Protein AF-A0A953FLJ9-F1 (afdb_monomer_lite)

Radius of gyration: 16.28 Å; chains: 1; bounding box: 47×28×42 Å

Sequence (81 aa):
GYAFGGGFLFGYSTYLAAHYAIHMFKPPKNFLSILWKHHNLHHYVGDDGAFGVSSPFWDHVFGTMPPDPKRRAAERTPGLL

Foldseek 3Di:
DVVVVVVVVVVVVVLVVLVVCLVPHDQDPDPSSVLNVLVVVCVVVDPQASPDNPDSVVCVVVVRRDDDPVVVVCVVDPPDD

pLDDT: mean 90.16, std 13.72, range [53.38, 98.56]

Secondary structure (DSSP, 8-state):
-HHHHHHHHHHHHHHHHHHHHHHHSPPPSSTTHHHHHHHHHHHHHGGGS---SS-SHHHHHTT-PPPPHHHHHHHH-TT--

Structure (mmCIF, N/CA/C/O backbone):
data_AF-A0A953FLJ9-F1
#
_entry.id   AF-A0A953FLJ9-F1
#
loop_
_atom_site.group_PDB
_atom_site.id
_atom_site.type_symbol
_atom_site.label_atom_id
_atom_site.label_alt_id
_atom_site.label_comp_id
_atom_site.label_asym_id
_atom_site.label_entity_id
_atom_site.label_seq_id
_atom_site.pdbx_PDB_ins_code
_atom_site.Cartn_x
_atom_site.Cartn_y
_atom_site.Cartn_z
_atom_site.occupancy
_atom_site.B_iso_or_equiv
_atom_site.auth_seq_id
_atom_site.auth_comp_id
_atom_site.auth_asym_id
_atom_site.auth_atom_id
_atom_site.pdbx_PDB_model_num
ATOM 1 N N . GLY A 1 1 ? 9.418 -6.715 -23.245 1.00 80.88 1 GLY A N 1
ATOM 2 C CA . GLY A 1 1 ? 9.622 -5.285 -23.555 1.00 80.88 1 GLY A CA 1
ATOM 3 C C . GLY A 1 1 ? 9.946 -4.527 -22.283 1.00 80.88 1 GLY A C 1
ATOM 4 O O . GLY A 1 1 ? 9.275 -4.745 -21.282 1.00 80.88 1 GLY A O 1
ATOM 5 N N . TYR A 1 2 ? 10.970 -3.673 -22.307 1.00 93.19 2 TYR A N 1
ATOM 6 C CA . TYR A 1 2 ? 11.505 -2.999 -21.115 1.00 93.19 2 TYR A CA 1
ATOM 7 C C . TYR A 1 2 ? 10.488 -2.121 -20.372 1.00 93.19 2 TYR A C 1
ATOM 9 O O . TYR A 1 2 ? 10.515 -2.085 -19.148 1.00 93.19 2 TYR A O 1
ATOM 17 N N . ALA A 1 3 ? 9.549 -1.487 -21.081 1.00 96.62 3 ALA A N 1
ATOM 18 C CA . ALA A 1 3 ? 8.511 -0.657 -20.464 1.00 96.62 3 ALA A CA 1
ATOM 19 C C . ALA A 1 3 ? 7.587 -1.457 -19.528 1.00 96.62 3 ALA A C 1
ATOM 21 O O . ALA A 1 3 ? 7.347 -1.042 -18.399 1.00 96.62 3 ALA A O 1
ATOM 22 N N . PHE A 1 4 ? 7.122 -2.633 -19.966 1.00 97.00 4 PHE A N 1
ATOM 23 C CA . PHE A 1 4 ? 6.298 -3.510 -19.129 1.00 97.00 4 PHE A CA 1
ATOM 24 C C . PHE A 1 4 ? 7.072 -3.994 -17.899 1.00 97.00 4 PHE A C 1
ATOM 26 O O . PHE A 1 4 ? 6.578 -3.882 -16.782 1.00 97.00 4 PHE A O 1
ATOM 33 N N . GLY A 1 5 ? 8.305 -4.477 -18.094 1.00 98.12 5 GLY A N 1
ATOM 34 C CA . GLY A 1 5 ? 9.141 -4.959 -16.990 1.00 98.12 5 GLY A CA 1
ATOM 35 C C . GLY A 1 5 ? 9.460 -3.861 -15.972 1.00 98.12 5 GLY A C 1
ATOM 36 O O . GLY A 1 5 ? 9.300 -4.069 -14.773 1.00 98.12 5 GLY A O 1
ATOM 37 N N . GLY A 1 6 ? 9.838 -2.671 -16.445 1.00 98.31 6 GLY A N 1
ATOM 38 C CA . GLY A 1 6 ? 10.094 -1.514 -15.587 1.00 98.31 6 GLY A CA 1
ATOM 39 C C . GLY A 1 6 ? 8.846 -1.059 -14.829 1.00 98.31 6 GLY A C 1
ATOM 40 O O . GLY A 1 6 ? 8.911 -0.853 -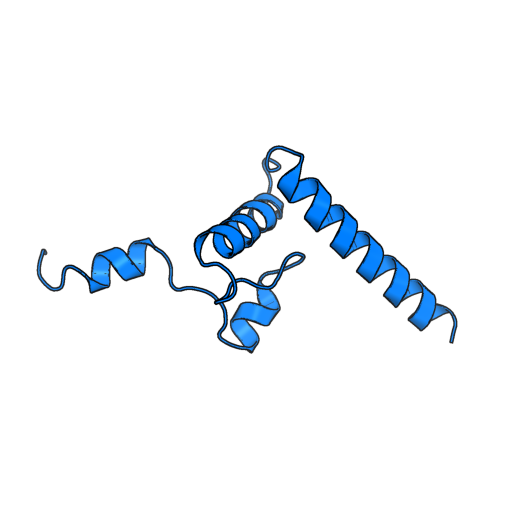13.620 1.00 98.31 6 GLY A O 1
ATOM 41 N N . GLY A 1 7 ? 7.697 -0.975 -15.507 1.00 97.94 7 GLY A N 1
ATOM 42 C CA . GLY A 1 7 ? 6.423 -0.621 -14.879 1.00 97.94 7 GLY A CA 1
ATOM 43 C C . GLY A 1 7 ? 5.986 -1.634 -13.819 1.00 97.94 7 GLY A C 1
ATOM 44 O O . GLY A 1 7 ? 5.584 -1.242 -12.725 1.00 97.94 7 GLY A O 1
ATOM 45 N N . PHE A 1 8 ? 6.134 -2.930 -14.102 1.00 98.06 8 PHE A N 1
ATOM 46 C CA . PHE A 1 8 ? 5.833 -3.997 -13.149 1.00 98.06 8 PHE A CA 1
ATOM 47 C C . PHE A 1 8 ? 6.701 -3.898 -11.889 1.00 98.06 8 PHE A C 1
ATOM 49 O O . PHE A 1 8 ? 6.175 -3.886 -10.776 1.00 98.06 8 PHE A O 1
ATOM 56 N N . LEU A 1 9 ? 8.022 -3.767 -12.051 1.00 98.38 9 LEU A N 1
ATOM 57 C CA . LEU A 1 9 ? 8.948 -3.651 -10.921 1.00 98.38 9 LEU A CA 1
ATOM 58 C C . LEU A 1 9 ? 8.693 -2.390 -10.093 1.00 98.38 9 LEU A C 1
ATOM 60 O O . LEU A 1 9 ? 8.714 -2.448 -8.862 1.00 98.38 9 LEU A O 1
ATOM 64 N N . PHE A 1 10 ? 8.421 -1.264 -10.752 1.00 98.19 10 PHE A N 1
ATOM 65 C CA . PHE A 1 10 ? 8.078 -0.017 -10.075 1.00 98.19 10 PHE A CA 1
ATOM 66 C C . PHE A 1 10 ? 6.774 -0.143 -9.276 1.00 98.19 10 PHE A C 1
ATOM 68 O O . PHE A 1 10 ? 6.721 0.255 -8.109 1.00 98.19 10 PHE A O 1
ATOM 75 N N . GLY A 1 11 ? 5.738 -0.742 -9.869 1.00 97.69 11 GLY A N 1
ATOM 76 C CA . GLY A 1 11 ? 4.459 -0.978 -9.200 1.00 97.69 11 GLY A CA 1
ATOM 77 C C . GLY A 1 11 ? 4.605 -1.900 -7.989 1.00 97.69 11 GLY A C 1
ATOM 78 O O . GLY A 1 11 ? 4.139 -1.563 -6.901 1.00 97.69 11 GLY A O 1
ATOM 79 N N . TYR A 1 12 ? 5.321 -3.015 -8.144 1.00 98.19 12 TYR A N 1
ATOM 80 C CA . TYR A 1 12 ? 5.573 -3.956 -7.052 1.00 98.19 12 TYR A CA 1
ATOM 81 C C . TYR A 1 12 ? 6.394 -3.328 -5.916 1.00 98.19 12 TYR A C 1
ATOM 83 O O . TYR A 1 12 ? 6.050 -3.466 -4.743 1.00 98.19 12 TYR A O 1
ATOM 91 N N . SER A 1 13 ? 7.431 -2.558 -6.250 1.00 98.56 13 SER A N 1
ATOM 92 C CA . SER A 1 13 ? 8.231 -1.835 -5.252 1.00 98.56 13 SER A CA 1
ATOM 93 C C . SER A 1 13 ? 7.393 -0.795 -4.503 1.00 98.56 13 SER A C 1
ATOM 95 O O . SER A 1 13 ? 7.502 -0.672 -3.285 1.00 98.56 13 SER A O 1
ATOM 97 N N . THR A 1 14 ? 6.510 -0.082 -5.209 1.00 97.81 14 THR A N 1
ATOM 98 C CA . THR A 1 14 ? 5.582 0.882 -4.596 1.00 97.81 14 THR A CA 1
ATOM 99 C C . THR A 1 14 ? 4.596 0.192 -3.651 1.00 97.81 14 THR A C 1
ATOM 101 O O . THR A 1 14 ? 4.361 0.687 -2.550 1.00 97.81 14 THR A O 1
ATOM 104 N N . TYR A 1 15 ? 4.062 -0.969 -4.042 1.00 98.19 15 TYR A N 1
ATOM 105 C CA . TYR A 1 15 ? 3.215 -1.805 -3.187 1.00 98.19 15 TYR A CA 1
ATOM 106 C C . TYR A 1 15 ? 3.933 -2.187 -1.884 1.00 98.19 15 TYR A C 1
ATOM 108 O O . TYR A 1 15 ? 3.398 -1.958 -0.798 1.00 98.19 15 TYR A O 1
ATOM 116 N N . LEU A 1 16 ? 5.169 -2.692 -1.979 1.00 98.38 16 LEU A N 1
ATOM 117 C CA . LEU A 1 16 ? 5.968 -3.070 -0.809 1.00 98.38 16 LEU A CA 1
ATOM 118 C C . LEU A 1 16 ? 6.277 -1.870 0.093 1.00 98.38 16 LEU A C 1
ATOM 120 O O . LEU A 1 16 ? 6.161 -1.967 1.315 1.00 98.38 16 LEU A O 1
ATOM 124 N N . ALA A 1 17 ? 6.637 -0.730 -0.498 1.00 98.25 17 ALA A N 1
ATOM 125 C CA . ALA A 1 17 ? 6.915 0.491 0.247 1.00 98.25 17 ALA A CA 1
ATOM 126 C C . ALA A 1 17 ? 5.672 1.003 0.991 1.00 98.25 17 ALA A C 1
ATOM 128 O O . ALA A 1 17 ? 5.776 1.381 2.157 1.00 98.25 17 ALA A O 1
ATOM 129 N N . ALA A 1 18 ? 4.496 0.974 0.355 1.00 97.94 18 ALA A N 1
ATOM 130 C CA . ALA A 1 18 ? 3.236 1.340 0.998 1.00 97.94 18 ALA A CA 1
ATOM 131 C C . ALA A 1 18 ? 2.905 0.395 2.161 1.00 97.94 18 ALA A C 1
ATOM 133 O O . ALA A 1 18 ? 2.606 0.865 3.256 1.00 97.94 18 ALA A O 1
ATOM 134 N N . HIS A 1 19 ? 3.037 -0.919 1.954 1.00 98.38 19 HIS A N 1
ATOM 135 C CA . HIS A 1 19 ? 2.823 -1.922 2.998 1.00 98.38 19 HIS A CA 1
ATOM 136 C C . HIS A 1 19 ? 3.720 -1.677 4.220 1.00 98.38 19 HIS A C 1
ATOM 138 O O . HIS A 1 19 ? 3.243 -1.595 5.353 1.00 98.38 19 HIS A O 1
ATOM 144 N N . TYR A 1 20 ? 5.020 -1.484 3.981 1.00 98.44 20 TYR A N 1
ATOM 145 C CA . TYR A 1 20 ? 5.983 -1.162 5.030 1.00 98.44 20 TYR A CA 1
ATOM 146 C C . TYR A 1 20 ? 5.624 0.145 5.746 1.00 98.44 20 TYR A C 1
ATOM 148 O O . TYR A 1 20 ? 5.614 0.206 6.976 1.00 98.44 20 TYR A O 1
ATOM 156 N N . ALA A 1 21 ? 5.284 1.190 4.989 1.00 98.25 21 ALA A N 1
ATOM 157 C CA . ALA A 1 21 ? 4.946 2.486 5.557 1.00 98.25 21 ALA A CA 1
ATOM 158 C C . ALA A 1 21 ? 3.706 2.429 6.458 1.00 98.25 21 ALA A C 1
ATOM 160 O O . ALA A 1 21 ? 3.689 3.075 7.507 1.00 98.25 21 ALA A O 1
ATOM 161 N N . ILE A 1 22 ? 2.699 1.640 6.076 1.00 98.19 22 ILE A N 1
ATOM 162 C CA . ILE A 1 22 ? 1.481 1.459 6.867 1.00 98.19 22 ILE A CA 1
ATOM 163 C C . ILE A 1 22 ? 1.787 0.860 8.240 1.00 98.19 22 ILE A C 1
ATOM 165 O O . ILE A 1 22 ? 1.242 1.317 9.245 1.00 98.19 22 ILE A O 1
ATOM 169 N N . HIS A 1 23 ? 2.685 -0.122 8.284 1.00 97.62 23 HIS A N 1
ATOM 170 C CA . HIS A 1 23 ? 3.071 -0.784 9.525 1.00 97.62 23 HIS A CA 1
ATOM 171 C C . HIS A 1 23 ? 3.987 0.056 10.417 1.00 97.62 23 HIS A C 1
ATOM 173 O O . HIS A 1 23 ? 3.920 -0.059 11.639 1.00 97.62 23 HIS A O 1
ATOM 179 N N . MET A 1 24 ? 4.836 0.897 9.826 1.00 98.31 24 MET A N 1
ATOM 180 C CA . MET A 1 24 ? 5.905 1.578 10.563 1.00 98.31 24 MET A CA 1
ATOM 181 C C . MET A 1 24 ? 5.603 3.034 10.916 1.00 98.31 24 MET A C 1
ATOM 183 O O . MET A 1 24 ? 6.200 3.573 11.851 1.00 98.31 24 MET A O 1
ATOM 187 N N . PHE A 1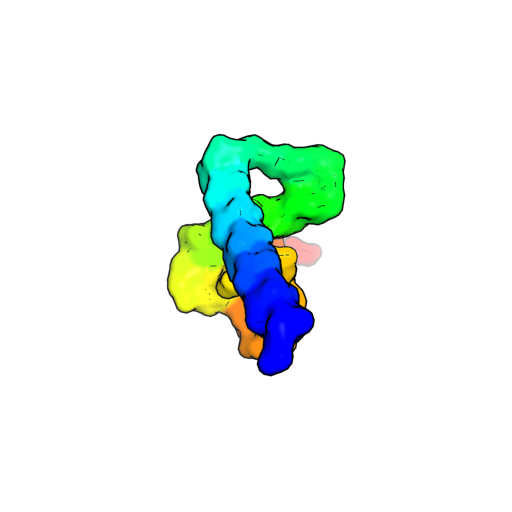 25 ? 4.695 3.693 10.195 1.00 97.94 25 PHE A N 1
ATOM 188 C CA . PHE A 1 25 ? 4.429 5.121 10.362 1.00 97.94 25 PHE A CA 1
ATOM 189 C C . PHE A 1 25 ? 2.975 5.417 10.721 1.00 97.94 25 PHE A C 1
ATOM 191 O O . PHE A 1 25 ? 2.054 4.641 10.472 1.00 97.94 25 PHE A O 1
ATOM 198 N N . LYS A 1 26 ? 2.758 6.612 11.281 1.00 97.50 26 LYS A N 1
ATOM 199 C CA . LYS A 1 26 ? 1.413 7.145 11.527 1.00 97.50 26 LYS A CA 1
ATOM 200 C C . LYS A 1 26 ? 0.709 7.457 10.198 1.00 97.50 26 LYS A C 1
ATOM 202 O O . LYS A 1 26 ? 1.374 7.896 9.258 1.00 97.50 26 LYS A O 1
ATOM 207 N N . PRO A 1 27 ? -0.628 7.315 10.130 1.00 97.56 27 PRO A N 1
ATOM 208 C CA . PRO A 1 27 ? -1.379 7.619 8.921 1.00 97.56 27 PRO A CA 1
ATOM 209 C C . PRO A 1 27 ? -1.216 9.094 8.521 1.00 97.56 27 PRO A C 1
ATOM 211 O O . PRO A 1 27 ? -1.238 9.976 9.391 1.00 97.56 27 PRO A O 1
ATOM 214 N N . PRO A 1 28 ? -1.096 9.393 7.217 1.00 97.00 28 PRO A N 1
ATOM 215 C CA . PRO A 1 28 ? -1.041 10.767 6.739 1.00 97.00 28 PRO A CA 1
ATOM 216 C C . PRO A 1 28 ? -2.379 11.479 6.986 1.00 97.00 28 PRO A C 1
ATOM 218 O O . PRO A 1 28 ? -3.431 10.854 7.051 1.00 97.00 28 PRO A O 1
ATOM 221 N N . LYS A 1 29 ? -2.377 12.812 7.081 1.00 97.00 29 LYS A N 1
ATOM 222 C CA . LYS A 1 29 ? -3.601 13.612 7.312 1.00 97.00 29 LYS A CA 1
ATOM 223 C C . LYS A 1 29 ? -4.381 13.930 6.025 1.00 97.00 29 LYS A C 1
ATOM 225 O O . LYS A 1 29 ? -5.052 14.952 5.944 1.00 97.00 29 LYS A O 1
ATOM 230 N N . ASN A 1 30 ? -4.258 13.089 5.003 1.00 96.56 30 ASN A N 1
ATOM 231 C CA . ASN A 1 30 ? -4.887 13.275 3.695 1.00 96.56 30 ASN A CA 1
ATOM 232 C C . ASN A 1 30 ? -5.652 12.007 3.269 1.00 96.56 30 ASN A C 1
ATOM 234 O O . ASN A 1 30 ? -5.845 11.081 4.065 1.00 96.56 30 ASN A O 1
ATOM 238 N N . PHE A 1 31 ? -6.097 11.963 2.010 1.00 96.00 31 PHE A N 1
ATOM 239 C CA . PHE A 1 31 ? -6.895 10.853 1.485 1.00 96.00 31 PHE A CA 1
ATOM 240 C C . PHE A 1 31 ? -6.176 9.494 1.558 1.00 96.00 31 PHE A C 1
ATOM 242 O O . PHE A 1 31 ? -6.842 8.475 1.717 1.00 96.00 31 PHE A O 1
ATOM 249 N N . LEU A 1 32 ? -4.835 9.461 1.538 1.00 96.06 32 LEU A N 1
ATOM 250 C CA . LEU A 1 32 ? -4.054 8.219 1.627 1.00 96.06 32 LEU A CA 1
ATOM 251 C C . LEU A 1 32 ? -4.210 7.508 2.977 1.00 96.06 32 LEU A C 1
ATOM 253 O O . LEU A 1 32 ? -3.914 6.320 3.073 1.00 96.06 32 LEU A O 1
ATOM 257 N N . SER A 1 33 ? -4.732 8.188 4.006 1.00 97.12 33 SER A N 1
ATOM 258 C CA . SER A 1 33 ? -5.077 7.551 5.287 1.00 97.12 33 SER A CA 1
ATOM 259 C C . SER A 1 33 ? -6.040 6.373 5.140 1.00 97.12 33 SER A C 1
ATOM 261 O O . SER A 1 33 ? -6.087 5.518 6.026 1.00 97.12 33 SER A O 1
ATOM 263 N N . ILE A 1 34 ? -6.783 6.295 4.029 1.00 96.19 34 ILE A N 1
ATOM 264 C CA . ILE A 1 34 ? -7.626 5.143 3.714 1.00 96.19 34 ILE A CA 1
ATOM 265 C C . ILE A 1 34 ? -6.821 3.842 3.635 1.00 96.19 34 ILE A C 1
ATOM 267 O O . ILE A 1 34 ? -7.305 2.829 4.122 1.00 96.19 34 ILE A O 1
ATOM 271 N N . LEU A 1 35 ? -5.583 3.871 3.127 1.00 97.75 35 LEU A N 1
ATOM 272 C CA . LEU A 1 35 ? -4.749 2.671 2.991 1.00 97.75 35 LEU A CA 1
ATOM 273 C C . LEU A 1 35 ? -4.338 2.119 4.361 1.00 97.75 35 LEU A C 1
ATOM 275 O O . LEU A 1 35 ? -4.396 0.917 4.585 1.00 97.75 35 LEU A O 1
ATOM 279 N N . TRP A 1 36 ? -4.036 3.001 5.321 1.00 98.19 36 TRP A N 1
ATOM 280 C CA . TRP A 1 36 ? -3.787 2.602 6.710 1.00 98.19 36 TRP A CA 1
ATOM 281 C C . TRP A 1 36 ? -5.029 1.983 7.344 1.00 98.19 36 TRP A C 1
ATOM 283 O O . TRP A 1 36 ? -4.939 0.954 8.004 1.00 98.19 36 TRP A O 1
ATOM 293 N N . LYS A 1 37 ? -6.196 2.615 7.173 1.00 95.94 37 LYS A N 1
ATOM 294 C CA . LYS A 1 37 ? -7.455 2.105 7.738 1.00 95.94 37 LYS A CA 1
ATOM 295 C C . LYS A 1 37 ? -7.815 0.742 7.151 1.00 95.94 37 LYS A C 1
ATOM 297 O O . LYS A 1 37 ? -8.178 -0.151 7.905 1.00 95.94 37 LYS A O 1
ATOM 302 N N . HIS A 1 38 ? -7.696 0.598 5.835 1.00 96.88 38 HIS A N 1
ATOM 303 C CA . HIS A 1 38 ? -8.039 -0.624 5.112 1.00 96.88 38 HIS A CA 1
ATOM 304 C C . HIS A 1 38 ? -7.084 -1.773 5.437 1.00 96.88 38 HIS A C 1
ATOM 306 O O . HIS A 1 38 ? -7.527 -2.866 5.764 1.00 96.88 38 HIS A O 1
ATOM 312 N N . HIS A 1 39 ? -5.777 -1.521 5.468 1.00 97.50 39 HIS A N 1
ATOM 313 C CA . HIS A 1 39 ? -4.816 -2.565 5.827 1.00 97.50 39 HIS A CA 1
ATOM 314 C C . HIS A 1 39 ? -4.901 -2.962 7.309 1.00 97.50 39 HIS A C 1
ATOM 316 O O . HIS A 1 39 ? -4.763 -4.128 7.657 1.00 97.50 39 HIS A O 1
ATOM 322 N N . ASN A 1 40 ? -5.208 -2.023 8.209 1.00 95.50 40 ASN A N 1
ATOM 323 C CA . ASN A 1 40 ? -5.514 -2.381 9.598 1.00 95.50 40 ASN A CA 1
ATOM 324 C C . ASN A 1 40 ? -6.813 -3.194 9.712 1.00 95.50 40 ASN A C 1
ATOM 326 O O . ASN A 1 40 ? -6.917 -4.043 10.594 1.00 95.50 40 ASN A O 1
ATOM 330 N N . LEU A 1 41 ? -7.794 -2.956 8.832 1.00 95.12 41 LEU A N 1
ATOM 331 C CA . LEU A 1 41 ? -8.994 -3.785 8.753 1.00 95.12 41 LEU A CA 1
ATOM 332 C C . LEU A 1 41 ? -8.643 -5.217 8.336 1.00 95.12 41 LEU A C 1
ATOM 334 O O . LEU A 1 41 ? -9.180 -6.133 8.946 1.00 95.12 41 LEU A O 1
ATOM 338 N N . HIS A 1 42 ? -7.721 -5.413 7.389 1.00 96.00 42 HIS A N 1
ATOM 339 C CA . HIS A 1 42 ? -7.191 -6.739 7.050 1.00 96.00 42 HIS A CA 1
ATOM 340 C C . HIS A 1 42 ? -6.609 -7.451 8.275 1.00 96.00 42 HIS A C 1
ATOM 342 O O . HIS A 1 42 ? -7.064 -8.534 8.616 1.00 96.00 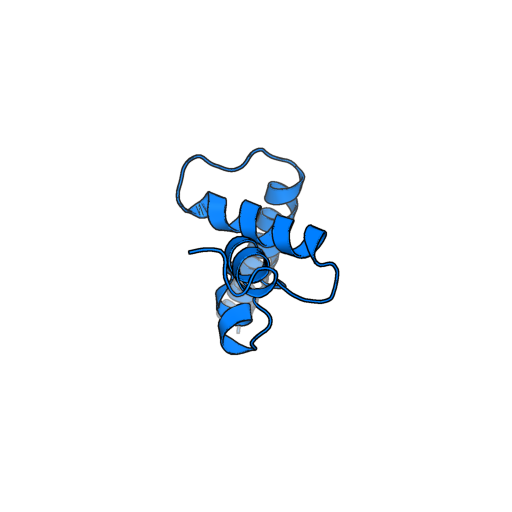42 HIS A O 1
ATOM 348 N N . HIS A 1 43 ? -5.716 -6.804 9.033 1.00 95.50 43 HIS A N 1
ATOM 349 C CA . HIS A 1 43 ? -5.187 -7.389 10.280 1.00 95.50 43 HIS A CA 1
ATOM 350 C C . HIS A 1 43 ? -6.265 -7.669 11.333 1.00 95.50 43 HIS A C 1
ATOM 352 O O . HIS A 1 43 ? -6.109 -8.571 12.151 1.00 95.50 43 HIS A O 1
ATOM 358 N N . TYR A 1 44 ? -7.360 -6.908 11.326 1.00 93.12 44 TYR A N 1
ATOM 359 C CA . TYR A 1 44 ? -8.490 -7.133 12.221 1.00 93.12 44 TYR A CA 1
ATOM 360 C C . TYR A 1 44 ? -9.348 -8.339 11.809 1.00 93.12 44 TYR A C 1
ATOM 362 O O . TYR A 1 44 ? -9.783 -9.089 12.682 1.00 93.12 44 TYR A O 1
ATOM 370 N N . VAL A 1 45 ? -9.617 -8.521 10.511 1.00 90.75 45 VAL A N 1
ATOM 371 C CA . VAL A 1 45 ? -10.415 -9.656 10.007 1.00 90.75 45 VAL A CA 1
ATOM 372 C C . VAL A 1 45 ? -9.582 -10.912 9.743 1.00 90.75 45 VAL A C 1
ATOM 374 O O . VAL A 1 45 ? -10.157 -11.980 9.571 1.00 90.75 45 VAL A O 1
ATOM 377 N N . GLY A 1 46 ? -8.254 -10.800 9.733 1.00 90.50 46 GLY A N 1
ATOM 378 C CA . GLY A 1 46 ? -7.340 -11.879 9.378 1.00 90.50 46 GLY A CA 1
ATOM 379 C C . GLY A 1 46 ? -7.334 -12.168 7.875 1.00 90.50 46 GLY A C 1
ATOM 380 O O . GLY A 1 46 ? -7.557 -11.286 7.045 1.00 90.50 46 GLY A O 1
ATOM 381 N N . ASP A 1 47 ? -7.115 -13.432 7.523 1.00 91.44 47 ASP A N 1
ATOM 382 C CA . ASP A 1 47 ? -6.981 -13.893 6.133 1.00 91.44 47 ASP A CA 1
ATOM 383 C C . ASP A 1 47 ? -8.321 -13.972 5.365 1.00 91.44 47 ASP A C 1
ATOM 385 O O . ASP A 1 47 ? -8.379 -14.504 4.257 1.00 91.44 47 ASP A O 1
ATOM 389 N N . ASP A 1 48 ? -9.398 -13.412 5.923 1.00 92.25 48 ASP A N 1
ATOM 390 C CA . ASP A 1 48 ? -10.763 -13.518 5.394 1.00 92.25 48 ASP A CA 1
ATOM 391 C C . ASP A 1 48 ? -11.192 -12.329 4.507 1.00 92.25 48 ASP A C 1
ATOM 393 O O . ASP A 1 48 ? -12.264 -12.369 3.897 1.00 92.25 48 ASP A O 1
ATOM 397 N N . GLY A 1 49 ? -10.404 -11.249 4.418 1.00 95.25 49 GLY A N 1
ATOM 398 C CA . GLY A 1 49 ? -10.746 -10.117 3.549 1.00 95.25 49 GLY A CA 1
ATOM 399 C C . GLY A 1 49 ? -9.843 -8.888 3.659 1.00 95.25 49 GLY A C 1
ATOM 400 O O . GLY A 1 49 ? -8.825 -8.892 4.351 1.00 95.25 49 GLY A O 1
ATOM 401 N N . ALA A 1 50 ? -10.259 -7.817 2.972 1.00 96.75 50 ALA A N 1
ATOM 402 C CA . ALA A 1 50 ? -9.545 -6.539 2.862 1.00 96.75 50 ALA A CA 1
ATOM 403 C C . ALA A 1 50 ? -8.111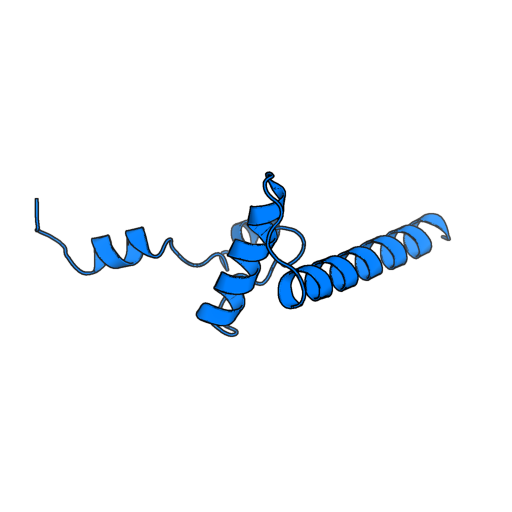 -6.667 2.300 1.00 96.75 50 ALA A C 1
ATOM 405 O O . ALA A 1 50 ? -7.187 -5.994 2.746 1.00 96.75 50 ALA A O 1
ATOM 406 N N . PHE A 1 51 ? -7.921 -7.507 1.285 1.00 97.44 51 PHE A N 1
ATOM 407 C CA . PHE A 1 51 ? -6.605 -7.880 0.760 1.00 97.44 51 PHE A CA 1
ATOM 408 C C . PHE A 1 51 ? -5.838 -6.732 0.076 1.00 97.44 51 PHE A C 1
ATOM 410 O O . PHE A 1 51 ? -4.616 -6.790 -0.083 1.00 97.44 51 PHE A O 1
ATOM 417 N N . GLY A 1 52 ? -6.530 -5.692 -0.388 1.00 97.19 52 GLY A N 1
ATOM 418 C CA . GLY A 1 52 ? -5.939 -4.617 -1.180 1.00 97.19 52 GLY A CA 1
ATOM 419 C C . GLY A 1 52 ? -5.071 -3.635 -0.384 1.00 97.19 52 GLY A C 1
ATOM 420 O O . GLY A 1 52 ? -5.581 -2.685 0.193 1.00 97.19 52 GLY A O 1
ATOM 421 N N . VAL A 1 53 ? -3.743 -3.753 -0.444 1.00 97.81 53 VAL A N 1
ATOM 422 C CA . VAL A 1 53 ? -2.836 -2.833 0.285 1.00 97.81 53 VAL A CA 1
ATOM 423 C C . VAL A 1 53 ? -2.704 -1.452 -0.374 1.00 97.81 53 VAL A C 1
ATOM 425 O O . VAL A 1 53 ? -2.726 -0.421 0.296 1.00 97.81 53 VAL A O 1
ATOM 428 N N . SER A 1 54 ? -2.537 -1.409 -1.700 1.00 96.94 54 SER A N 1
ATOM 429 C CA . SER A 1 54 ? -2.336 -0.158 -2.453 1.00 96.94 54 SER A CA 1
ATOM 430 C C . SER A 1 54 ? -3.649 0.526 -2.846 1.00 96.94 54 SER A C 1
ATOM 432 O O . SER A 1 54 ? -3.650 1.703 -3.206 1.00 96.94 54 SER A O 1
ATOM 434 N N . SER A 1 55 ? -4.761 -0.208 -2.790 1.00 96.88 55 SER A N 1
ATOM 435 C CA . SER A 1 55 ? -6.120 0.269 -3.035 1.00 96.88 55 SER A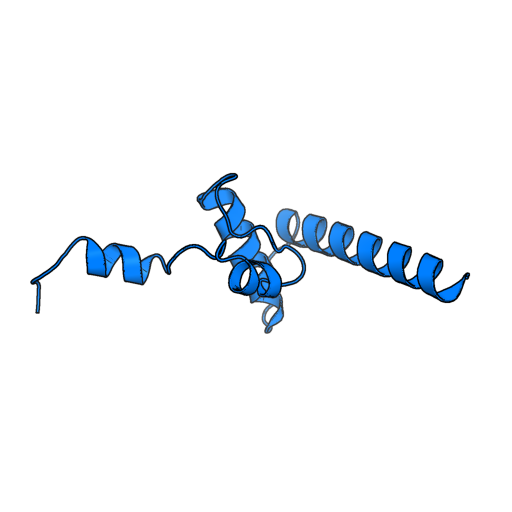 CA 1
ATOM 436 C C . SER A 1 55 ? -7.137 -0.812 -2.639 1.00 96.88 55 SER A C 1
ATOM 438 O O . SER A 1 55 ? -6.892 -1.980 -2.942 1.00 96.88 55 SER A O 1
ATOM 440 N N . PRO A 1 56 ? -8.310 -0.447 -2.085 1.00 96.44 56 PRO A N 1
ATOM 441 C CA . PRO A 1 56 ? -9.408 -1.382 -1.817 1.00 96.44 56 PRO A CA 1
ATOM 442 C C . PRO A 1 56 ? -10.178 -1.815 -3.077 1.00 96.44 56 PRO A C 1
ATOM 444 O O . PRO A 1 56 ? -11.124 -2.591 -2.991 1.00 96.44 56 PRO A O 1
ATOM 447 N N . PHE A 1 57 ? -9.838 -1.284 -4.258 1.00 97.31 57 PHE A N 1
ATOM 448 C CA . PHE A 1 57 ? -10.612 -1.481 -5.489 1.00 97.31 57 PHE A CA 1
ATOM 449 C C . PHE A 1 57 ? -10.910 -2.956 -5.789 1.00 97.31 57 PHE A C 1
ATOM 451 O O . PHE A 1 57 ? -12.061 -3.320 -6.026 1.00 97.31 57 PHE A O 1
ATOM 458 N N . TRP A 1 58 ? -9.889 -3.812 -5.733 1.00 97.50 58 TRP A N 1
ATOM 459 C CA . TRP A 1 58 ? -10.054 -5.233 -6.035 1.00 97.50 58 TRP A CA 1
ATOM 460 C C . TRP A 1 58 ? -10.895 -5.967 -4.988 1.00 97.50 58 TRP A C 1
ATOM 462 O O . TRP A 1 58 ? -11.599 -6.904 -5.351 1.00 97.50 58 TRP A O 1
ATOM 472 N N . ASP A 1 59 ? -10.927 -5.492 -3.739 1.00 97.56 59 ASP A N 1
ATOM 473 C CA . ASP A 1 59 ? -11.802 -6.067 -2.717 1.00 97.56 59 ASP A CA 1
ATOM 474 C C . ASP A 1 59 ? -13.287 -5.847 -3.023 1.00 97.56 59 ASP A C 1
ATOM 476 O O . ASP A 1 59 ? -14.130 -6.680 -2.697 1.00 97.56 59 ASP A O 1
ATOM 480 N N . HIS A 1 60 ? -13.630 -4.749 -3.694 1.00 96.19 60 HIS A N 1
ATOM 481 C CA . HIS A 1 60 ? -14.992 -4.533 -4.174 1.00 96.19 60 HIS A CA 1
ATOM 482 C C . HIS A 1 60 ? -15.313 -5.381 -5.404 1.00 96.19 60 HIS A C 1
ATOM 484 O O . HIS A 1 60 ? -16.411 -5.926 -5.491 1.00 96.19 60 HIS A O 1
ATOM 490 N N . VAL A 1 61 ? -14.364 -5.509 -6.337 1.00 98.06 61 VAL A N 1
ATOM 491 C CA . VAL A 1 61 ? -14.546 -6.301 -7.565 1.00 98.06 61 VAL A CA 1
ATOM 492 C C . VAL A 1 61 ? -14.749 -7.782 -7.244 1.00 98.06 61 VAL A C 1
ATOM 494 O O . VAL A 1 61 ? -15.606 -8.422 -7.848 1.00 98.06 61 VAL A O 1
ATOM 497 N N . PHE A 1 62 ? -13.992 -8.315 -6.285 1.00 97.62 62 PHE A N 1
ATOM 498 C CA . PHE A 1 62 ? -14.033 -9.732 -5.919 1.00 97.62 62 PHE A CA 1
ATOM 499 C C . PHE A 1 62 ? -14.887 -10.033 -4.680 1.00 97.62 62 PHE A C 1
ATOM 501 O O . PHE A 1 62 ? -14.982 -11.187 -4.276 1.00 97.62 62 PHE A O 1
ATOM 508 N N . GLY A 1 63 ? -15.538 -9.025 -4.090 1.00 95.81 63 GLY A N 1
ATOM 509 C CA . GLY A 1 63 ? -16.440 -9.216 -2.951 1.00 95.81 63 GLY A CA 1
ATOM 510 C C . GLY A 1 63 ? -15.739 -9.580 -1.637 1.00 95.81 63 GLY A C 1
ATOM 511 O O . GLY A 1 63 ? -16.355 -10.190 -0.770 1.00 95.81 63 GLY A O 1
ATOM 512 N N . THR A 1 64 ? -14.472 -9.201 -1.475 1.00 96.50 64 THR A N 1
ATOM 513 C CA . THR A 1 64 ? -13.647 -9.459 -0.281 1.00 96.50 64 THR A CA 1
ATOM 514 C C . THR A 1 64 ? -13.543 -8.243 0.643 1.00 96.50 64 THR A C 1
ATOM 516 O O . THR A 1 64 ? -12.803 -8.264 1.626 1.00 96.50 64 THR A O 1
ATOM 519 N N . MET A 1 65 ? -14.296 -7.174 0.364 1.00 96.00 65 MET A N 1
ATOM 520 C CA . MET A 1 65 ? -14.427 -6.026 1.262 1.00 96.00 65 MET A CA 1
ATOM 521 C C . MET A 1 65 ? -15.29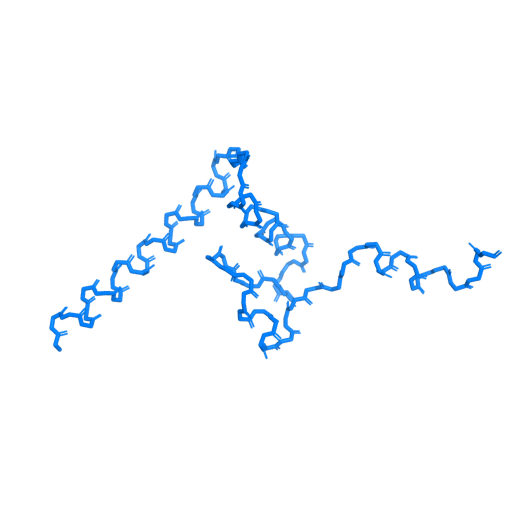8 -6.391 2.477 1.00 96.00 65 MET A C 1
ATOM 523 O O . MET A 1 65 ? -16.487 -6.680 2.299 1.00 96.00 65 MET A O 1
ATOM 527 N N . PRO A 1 66 ? -14.776 -6.321 3.716 1.00 91.06 66 PRO A N 1
ATOM 528 C CA . PRO A 1 66 ? -15.581 -6.599 4.896 1.00 91.06 66 PRO A CA 1
ATOM 529 C C . PRO A 1 66 ? -16.725 -5.583 5.055 1.00 91.06 66 PRO A C 1
ATOM 531 O O . PRO A 1 66 ? -16.556 -4.398 4.752 1.00 91.06 66 PRO A O 1
ATOM 534 N N . PRO A 1 67 ? -17.897 -6.004 5.564 1.00 83.19 67 PRO A N 1
ATOM 535 C CA . PRO A 1 67 ? -18.985 -5.079 5.855 1.00 83.19 67 PRO A CA 1
ATOM 536 C C . PRO A 1 67 ? -18.558 -4.087 6.941 1.00 83.19 67 PRO A C 1
ATOM 538 O O . PRO A 1 67 ? -17.882 -4.466 7.900 1.00 83.19 67 PRO A O 1
ATOM 541 N N . ASP A 1 68 ? -18.991 -2.829 6.802 1.00 73.12 68 ASP A N 1
ATOM 542 C CA . ASP A 1 68 ? -18.719 -1.768 7.775 1.00 73.12 68 ASP A CA 1
ATOM 543 C C . ASP A 1 68 ? -19.050 -2.267 9.201 1.00 73.12 68 ASP A C 1
ATOM 545 O O . ASP A 1 68 ? -20.157 -2.774 9.426 1.00 73.12 68 ASP A O 1
ATOM 549 N N . PRO A 1 69 ? -18.136 -2.144 10.181 1.00 63.06 69 PRO A N 1
ATOM 550 C CA . PRO A 1 69 ? -18.406 -2.503 11.572 1.00 63.06 69 PRO A CA 1
ATOM 551 C C . PRO A 1 69 ? -19.708 -1.897 12.125 1.00 63.06 69 PRO A C 1
ATOM 553 O O . PRO A 1 69 ? -20.404 -2.546 12.909 1.00 63.06 69 PRO A O 1
ATOM 556 N N . LYS A 1 70 ? -20.092 -0.692 11.679 1.00 60.53 70 LYS A N 1
ATOM 557 C CA . LYS A 1 70 ? -21.377 -0.061 12.026 1.00 60.53 70 LYS A CA 1
ATOM 558 C C . LYS A 1 70 ? -22.571 -0.814 11.443 1.00 60.53 70 LYS A C 1
ATOM 560 O O . LYS A 1 70 ? -23.605 -0.919 12.098 1.00 60.53 70 LYS A O 1
ATOM 565 N N . ARG A 1 71 ? -22.422 -1.377 10.244 1.00 61.81 71 ARG A N 1
ATOM 566 C CA . ARG A 1 71 ? -23.440 -2.212 9.599 1.00 61.81 71 ARG A CA 1
ATOM 567 C C . ARG A 1 71 ? -23.618 -3.538 10.345 1.00 61.81 71 ARG A C 1
ATOM 569 O O . ARG A 1 71 ? -24.750 -3.908 10.630 1.00 61.81 71 ARG A O 1
ATOM 576 N N . ARG A 1 72 ? -22.524 -4.181 10.782 1.00 60.62 72 ARG A N 1
ATOM 577 C CA . ARG A 1 72 ? -22.593 -5.381 11.646 1.00 60.62 72 ARG A CA 1
ATOM 578 C C . ARG A 1 72 ? -23.274 -5.103 12.992 1.00 60.62 72 ARG A C 1
ATOM 580 O O . ARG A 1 72 ? -23.989 -5.964 13.496 1.00 60.62 72 ARG A O 1
ATOM 587 N N . ALA A 1 73 ? -23.053 -3.929 13.587 1.00 60.44 73 ALA A N 1
ATOM 588 C CA . ALA A 1 73 ? -23.723 -3.533 14.828 1.00 60.44 73 ALA A CA 1
ATOM 589 C C . ALA A 1 73 ? -25.235 -3.313 14.629 1.00 60.44 73 ALA A C 1
ATOM 591 O O . ALA A 1 73 ? -26.022 -3.746 15.464 1.00 60.44 73 ALA A O 1
ATOM 592 N N . ALA A 1 74 ? -25.642 -2.708 13.508 1.00 60.47 74 ALA A N 1
ATOM 593 C CA . ALA A 1 74 ? -27.053 -2.535 13.156 1.00 60.47 74 ALA A CA 1
ATOM 594 C C . ALA A 1 74 ? -27.759 -3.874 12.861 1.00 60.47 74 ALA A C 1
ATOM 596 O O . ALA A 1 74 ? -28.894 -4.076 13.280 1.00 60.47 74 ALA A O 1
ATOM 597 N N . GLU A 1 75 ? -27.078 -4.818 12.204 1.00 63.22 75 GLU A N 1
ATOM 598 C CA . GLU A 1 75 ? -27.606 -6.164 11.919 1.00 63.22 75 GLU A CA 1
ATOM 599 C C . GLU A 1 75 ? -27.757 -7.031 13.185 1.00 63.22 75 GLU A C 1
ATOM 601 O O . GLU A 1 75 ? -28.615 -7.910 13.231 1.00 63.22 75 GLU A O 1
ATOM 606 N N . ARG A 1 76 ? -26.959 -6.777 14.233 1.00 62.50 76 ARG A N 1
ATOM 607 C CA . ARG A 1 76 ? -27.044 -7.476 15.531 1.00 62.50 76 ARG A CA 1
ATOM 608 C C . ARG A 1 76 ? -28.135 -6.945 16.464 1.00 62.50 76 ARG A C 1
ATOM 610 O O . ARG A 1 76 ? -28.446 -7.622 17.441 1.00 62.50 76 ARG A O 1
ATOM 617 N N . THR A 1 77 ? -28.736 -5.796 16.155 1.00 61.44 77 THR A N 1
ATOM 618 C CA . THR A 1 77 ? -29.832 -5.209 16.940 1.00 61.44 77 THR A CA 1
ATOM 619 C C . THR A 1 77 ? -31.026 -4.879 16.035 1.00 61.44 77 THR A C 1
ATOM 621 O O . THR A 1 77 ? -31.336 -3.700 15.834 1.00 61.44 77 THR A O 1
ATOM 624 N N . PRO A 1 78 ? -31.725 -5.877 15.459 1.00 53.38 78 PRO A N 1
ATOM 625 C CA . PRO A 1 78 ? -32.950 -5.597 14.726 1.00 53.38 78 PRO A CA 1
ATOM 626 C C . PRO A 1 78 ? -34.033 -5.191 15.740 1.00 53.38 78 PRO A C 1
ATOM 628 O O . PRO A 1 78 ? -34.586 -6.051 16.419 1.00 53.38 78 PRO A O 1
ATOM 631 N N . GLY A 1 79 ? -34.314 -3.888 15.875 1.00 60.84 79 GLY A N 1
ATOM 632 C CA . GLY A 1 79 ? -35.486 -3.396 16.621 1.00 60.84 79 GLY A CA 1
ATOM 633 C C . GLY A 1 79 ? -35.258 -2.399 17.765 1.00 60.84 79 GLY A C 1
ATOM 634 O O . GLY A 1 79 ? -36.091 -2.348 18.662 1.00 60.84 79 GLY A O 1
ATOM 635 N N . LEU A 1 80 ? -34.177 -1.609 17.768 1.00 56.56 80 LEU A N 1
ATOM 636 C CA . LEU A 1 80 ? -34.039 -0.450 18.671 1.00 56.56 80 LEU A CA 1
ATOM 637 C C . LEU A 1 80 ? -34.050 0.874 17.883 1.00 56.56 80 LEU A C 1
ATOM 639 O O . LEU A 1 80 ? -33.068 1.614 17.839 1.00 56.56 80 LEU A O 1
ATOM 643 N N . LEU A 1 81 ? -35.181 1.123 17.227 1.00 56.88 81 LEU A N 1
ATOM 644 C CA . LEU A 1 81 ? -35.755 2.433 16.897 1.00 56.88 81 LEU A CA 1
ATOM 645 C C . LEU A 1 81 ? -37.251 2.343 17.215 1.00 56.88 81 LEU A C 1
ATOM 647 O O . LEU A 1 81 ? -37.821 3.384 17.598 1.00 56.88 81 LEU A O 1
#